Protein AF-A0A9E2BIK2-F1 (afdb_monomer_lite)

Organism: Psychracetigena formicireducens (NCBI:txid2986056)

pLDDT: mean 80.35, std 14.73, range [47.66, 96.56]

Sequence (118 aa):
MAIIAAGIAVFVYSKETGVPASDEVKRNPLVTLVYNKFYIDEIYNIVIVKPLLIIGDVLSLIIEALFIDLIVNLTGIFTKASGEIARKAQVGSIGVYMFAMVIGMILFLVLNLHTLIF

Radius of gyration: 40.89 Å; chains: 1; bounding box: 64×39×102 Å

Structure (mmCIF, N/CA/C/O backbone):
data_AF-A0A9E2BIK2-F1
#
_entry.id   AF-A0A9E2BIK2-F1
#
loop_
_atom_site.group_PDB
_atom_site.id
_atom_site.type_symbol
_atom_site.label_atom_id
_atom_site.label_alt_id
_atom_site.label_comp_id
_atom_site.label_asym_id
_atom_site.label_entity_id
_atom_site.label_seq_id
_atom_site.pdbx_PDB_ins_code
_atom_site.Cartn_x
_atom_site.Cartn_y
_atom_site.Cartn_z
_atom_site.occupancy
_atom_site.B_iso_or_equiv
_atom_site.auth_seq_id
_atom_site.auth_comp_id
_atom_site.auth_asym_id
_atom_site.auth_atom_id
_atom_site.pdbx_PDB_model_num
ATOM 1 N N . MET A 1 1 ? -39.441 18.350 55.902 1.00 52.91 1 MET A N 1
ATOM 2 C CA . MET A 1 1 ? -39.191 17.263 54.927 1.00 52.91 1 MET A CA 1
ATOM 3 C C . MET A 1 1 ? -37.749 16.757 55.010 1.00 52.91 1 MET A C 1
ATOM 5 O O . MET A 1 1 ? -37.566 15.635 55.453 1.00 52.91 1 MET A O 1
ATOM 9 N N . ALA A 1 2 ? -36.729 17.576 54.719 1.00 63.50 2 ALA A N 1
ATOM 10 C CA . ALA A 1 2 ? -35.317 17.153 54.786 1.00 63.50 2 ALA A CA 1
ATOM 11 C C . ALA A 1 2 ? -34.837 16.735 56.193 1.00 63.50 2 ALA A C 1
ATOM 13 O O . ALA A 1 2 ? -34.142 15.738 56.338 1.00 63.50 2 ALA A O 1
ATOM 14 N N . ILE A 1 3 ? -35.270 17.446 57.240 1.00 75.00 3 ILE A N 1
ATOM 15 C CA . ILE A 1 3 ? -34.885 17.142 58.634 1.00 75.00 3 ILE A CA 1
ATOM 16 C C . ILE A 1 3 ? -35.485 15.805 59.101 1.00 75.00 3 ILE A C 1
ATOM 18 O O . ILE A 1 3 ? -34.843 15.042 59.814 1.00 75.00 3 ILE A O 1
ATOM 22 N N . ILE A 1 4 ? -36.700 15.488 58.641 1.00 76.00 4 ILE A N 1
ATOM 23 C CA . ILE A 1 4 ? -37.383 14.224 58.948 1.00 76.00 4 ILE A CA 1
ATOM 24 C C . ILE A 1 4 ? -36.673 13.065 58.237 1.00 76.00 4 ILE A C 1
ATOM 26 O O . ILE A 1 4 ? -36.412 12.039 58.854 1.00 76.00 4 ILE A O 1
ATOM 30 N N . ALA A 1 5 ? -36.287 13.254 56.971 1.00 68.44 5 ALA A N 1
ATOM 31 C CA . ALA A 1 5 ? -35.511 12.268 56.220 1.00 68.44 5 ALA A CA 1
ATOM 32 C C . ALA A 1 5 ? -34.135 12.003 56.859 1.00 68.44 5 ALA A C 1
ATOM 34 O O . ALA A 1 5 ? -33.733 10.850 56.986 1.00 68.44 5 ALA A O 1
ATOM 35 N N . ALA A 1 6 ? -33.453 13.053 57.329 1.00 73.62 6 ALA A N 1
ATOM 36 C CA . ALA A 1 6 ? -32.183 12.927 58.041 1.00 73.62 6 ALA A CA 1
ATOM 37 C C . ALA A 1 6 ? -32.339 12.189 59.384 1.00 73.62 6 ALA A C 1
ATOM 39 O O . ALA A 1 6 ? -31.535 11.315 59.700 1.00 73.62 6 ALA A O 1
ATOM 40 N N . GLY A 1 7 ? -33.400 12.479 60.145 1.00 78.12 7 GLY A N 1
ATOM 41 C CA . GLY A 1 7 ? -33.688 11.789 61.407 1.00 78.12 7 GLY A CA 1
ATOM 42 C C . GLY A 1 7 ? -33.985 10.298 61.222 1.00 78.12 7 GLY A C 1
ATOM 43 O O . GLY A 1 7 ? -33.478 9.467 61.974 1.00 78.12 7 GLY A O 1
ATOM 44 N N . ILE A 1 8 ? -34.750 9.946 60.185 1.00 73.25 8 ILE A N 1
ATOM 45 C CA . ILE A 1 8 ? -35.042 8.547 59.838 1.00 73.25 8 ILE A CA 1
ATOM 46 C C . ILE A 1 8 ? -33.765 7.827 59.391 1.00 73.25 8 ILE A C 1
ATOM 48 O O . ILE A 1 8 ? -33.518 6.709 59.838 1.00 73.25 8 ILE A O 1
ATOM 52 N N . ALA A 1 9 ? -32.924 8.470 58.575 1.00 66.00 9 ALA A N 1
ATOM 53 C CA . ALA A 1 9 ? -31.661 7.891 58.123 1.00 66.00 9 ALA A CA 1
ATOM 54 C C . ALA A 1 9 ? -30.735 7.557 59.301 1.00 66.00 9 ALA A C 1
ATOM 56 O O . ALA A 1 9 ? -30.238 6.439 59.376 1.00 66.00 9 ALA A O 1
ATOM 57 N N . VAL A 1 10 ? -30.568 8.475 60.259 1.00 71.62 10 VAL A N 1
ATOM 58 C CA . VAL A 1 10 ? -29.719 8.252 61.443 1.00 71.62 10 VAL A CA 1
ATOM 59 C C . VAL A 1 10 ? -30.272 7.137 62.335 1.00 71.62 10 VAL A C 1
ATOM 61 O O . VAL A 1 10 ? -29.504 6.315 62.828 1.00 71.62 10 VAL A O 1
ATOM 64 N N . PHE A 1 11 ? -31.594 7.053 62.517 1.00 72.94 11 PHE A N 1
ATOM 65 C CA . PHE A 1 11 ? -32.198 6.003 63.343 1.00 72.94 11 PHE A CA 1
ATOM 66 C C . PHE A 1 11 ? -32.058 4.607 62.718 1.00 72.94 11 PHE A C 1
ATOM 68 O O . PHE A 1 11 ? -31.771 3.638 63.421 1.00 72.94 11 PHE A O 1
ATOM 75 N N . VAL A 1 12 ? -32.219 4.508 61.395 1.00 68.44 12 VAL A N 1
ATOM 76 C CA . VAL A 1 12 ? -32.045 3.259 60.637 1.00 68.44 12 VAL A CA 1
ATOM 77 C C . VAL A 1 12 ? -30.577 2.822 60.648 1.00 68.44 12 VAL A C 1
ATOM 79 O O . VAL A 1 12 ? -30.288 1.669 60.958 1.00 68.44 12 VAL A O 1
ATOM 82 N N . TYR A 1 13 ? -29.645 3.753 60.422 1.00 62.81 13 TYR A N 1
ATOM 83 C CA . TYR A 1 13 ? -28.205 3.465 60.412 1.00 62.81 13 TYR A CA 1
ATOM 84 C C . TYR A 1 13 ? -27.624 3.166 61.802 1.00 62.81 13 TYR A C 1
ATOM 86 O O . TYR A 1 13 ? -26.601 2.504 61.916 1.00 62.81 13 TYR A O 1
ATOM 94 N N . SER A 1 14 ? -28.257 3.655 62.874 1.00 64.56 14 SER A N 1
ATOM 95 C CA . SER A 1 14 ? -27.817 3.385 64.247 1.00 64.56 14 SER A CA 1
ATOM 96 C C . SER A 1 14 ? -28.302 2.032 64.778 1.00 64.56 14 SER A C 1
ATOM 98 O O . SER A 1 14 ? -27.755 1.555 65.772 1.00 64.56 14 SER A O 1
ATOM 100 N N . LYS A 1 15 ? -29.336 1.433 64.168 1.00 57.31 15 LYS A N 1
ATOM 101 C CA . LYS A 1 15 ? -29.881 0.124 64.562 1.00 57.31 15 LYS A CA 1
ATOM 102 C C . LYS A 1 15 ? -29.313 -1.037 63.755 1.00 57.31 15 LYS A C 1
ATOM 104 O O . LYS A 1 15 ? -29.185 -2.127 64.307 1.00 57.31 15 LYS A O 1
ATOM 109 N N . GLU A 1 16 ? -28.965 -0.818 62.494 1.00 56.88 16 GLU A N 1
ATOM 110 C CA . GLU A 1 16 ? -28.245 -1.811 61.705 1.00 56.88 16 GLU A CA 1
ATOM 111 C C . GLU A 1 16 ? -26.749 -1.527 61.797 1.00 56.88 16 GLU A C 1
ATOM 113 O O . GLU A 1 16 ? -26.237 -0.556 61.246 1.00 56.88 16 GLU A O 1
ATOM 118 N N . THR A 1 17 ? -26.045 -2.370 62.553 1.00 47.66 17 THR A N 1
ATOM 119 C CA . THR A 1 17 ? -24.584 -2.452 62.527 1.00 47.66 17 THR A CA 1
ATOM 120 C C . THR A 1 17 ? -24.149 -2.487 61.068 1.00 47.66 17 THR A C 1
ATOM 122 O O . THR A 1 17 ? -24.595 -3.357 60.329 1.00 47.66 17 THR A O 1
ATOM 125 N N . GLY A 1 18 ? -23.347 -1.494 60.670 1.00 52.78 18 GLY A N 1
ATOM 126 C CA . GLY A 1 18 ? -22.987 -1.157 59.291 1.00 52.78 18 GLY A CA 1
ATOM 127 C C . GLY A 1 18 ? -22.247 -2.255 58.531 1.00 52.78 18 GLY A C 1
ATOM 128 O O . GLY A 1 18 ? -21.086 -2.096 58.169 1.00 52.78 18 GLY A O 1
ATOM 129 N N . VAL A 1 19 ? -22.941 -3.350 58.259 1.00 54.94 19 VAL A N 1
ATOM 130 C CA . VAL A 1 19 ? -22.577 -4.361 57.287 1.00 54.94 19 VAL A CA 1
ATOM 131 C C . VAL A 1 19 ? -23.662 -4.274 56.220 1.00 54.94 19 VAL A C 1
ATOM 133 O O . VAL A 1 19 ? -24.808 -4.629 56.503 1.00 54.94 19 VAL A O 1
ATOM 136 N N . PRO A 1 20 ? -23.369 -3.754 55.014 1.00 54.66 20 PRO A N 1
ATOM 137 C CA . PRO A 1 20 ? -24.311 -3.877 53.914 1.00 54.66 20 PRO A CA 1
ATOM 138 C C . PRO A 1 20 ? -24.650 -5.362 53.775 1.00 54.66 20 PRO A C 1
ATOM 140 O O . PRO A 1 20 ? -23.750 -6.194 53.665 1.00 54.66 20 PRO A O 1
ATOM 143 N N . ALA A 1 21 ? -25.938 -5.701 53.867 1.00 54.31 21 ALA A N 1
ATOM 144 C CA . ALA A 1 21 ? -26.393 -7.074 53.709 1.00 54.31 21 ALA A CA 1
ATOM 145 C C . ALA A 1 21 ? -25.776 -7.659 52.430 1.00 54.31 21 ALA A C 1
ATOM 147 O O . ALA A 1 21 ? -25.932 -7.053 51.364 1.00 54.31 21 ALA A O 1
ATOM 148 N N . SER A 1 22 ? -25.072 -8.788 52.594 1.00 54.66 22 SER A N 1
ATOM 149 C CA . SER A 1 22 ? -24.389 -9.566 51.552 1.00 54.66 22 SER A CA 1
ATOM 150 C C . SER A 1 22 ? -25.132 -9.519 50.213 1.00 54.66 22 SER A C 1
ATOM 152 O O . SER A 1 22 ? -26.361 -9.646 50.170 1.00 54.66 22 SER A O 1
ATOM 154 N N . ASP A 1 23 ? -24.371 -9.379 49.126 1.00 53.88 23 ASP A N 1
ATOM 155 C CA . ASP A 1 23 ? -24.837 -9.315 47.733 1.00 53.88 23 ASP A CA 1
ATOM 156 C C . ASP A 1 23 ? -25.643 -10.556 47.280 1.00 53.88 23 ASP A C 1
ATOM 158 O O . ASP A 1 23 ? -26.188 -10.586 46.179 1.00 53.88 23 ASP A O 1
ATOM 162 N N . GLU A 1 24 ? -25.773 -11.569 48.139 1.00 53.59 24 GLU A N 1
ATOM 163 C CA . GLU A 1 24 ? -26.486 -12.826 47.894 1.00 53.59 24 GLU A CA 1
ATOM 164 C C . GLU A 1 24 ? -27.977 -12.809 48.283 1.00 53.59 24 GLU A C 1
ATOM 166 O O . GLU A 1 24 ? -28.709 -13.766 48.007 1.00 53.59 24 GLU A O 1
ATOM 171 N N . VAL A 1 25 ? -28.484 -11.740 48.906 1.00 56.75 25 VAL A N 1
ATOM 172 C CA . VAL A 1 25 ? -29.922 -11.647 49.198 1.00 56.75 25 VAL A CA 1
ATOM 173 C C . VAL A 1 25 ? -30.670 -11.354 47.898 1.00 56.75 25 VAL A C 1
ATOM 175 O O . VAL A 1 25 ? -30.457 -10.311 47.285 1.00 56.75 25 VAL A O 1
ATOM 178 N N . LYS A 1 26 ? -31.580 -12.249 47.481 1.00 53.56 26 LYS A N 1
ATOM 179 C CA . LYS A 1 26 ? -32.516 -12.025 46.361 1.00 53.56 26 LYS A CA 1
ATOM 180 C C . LYS A 1 26 ? -33.302 -10.729 46.587 1.00 53.56 26 LYS A C 1
ATOM 182 O O . LYS A 1 26 ? -34.337 -10.720 47.252 1.00 53.56 26 LYS A O 1
ATOM 187 N N . ARG A 1 27 ? -32.793 -9.623 46.048 1.00 56.12 27 ARG A N 1
ATOM 188 C CA . ARG A 1 27 ? -33.435 -8.311 46.100 1.00 56.12 27 ARG A CA 1
ATOM 189 C C . ARG A 1 27 ? -34.531 -8.236 45.040 1.00 56.12 27 ARG A C 1
ATOM 191 O O . ARG A 1 27 ? -34.438 -8.837 43.971 1.00 56.12 27 ARG A O 1
ATOM 198 N N . ASN A 1 28 ? -35.587 -7.496 45.370 1.00 56.62 28 ASN A N 1
ATOM 199 C CA . ASN A 1 28 ? -36.711 -7.209 44.480 1.00 56.62 28 ASN A CA 1
ATOM 200 C C . ASN A 1 28 ? -36.173 -6.668 43.131 1.00 56.62 28 ASN A C 1
ATOM 202 O O . ASN A 1 28 ? -35.242 -5.858 43.171 1.00 56.62 28 ASN A O 1
ATOM 206 N N . PRO A 1 29 ? -36.731 -7.027 41.954 1.00 60.94 29 PRO A N 1
ATOM 207 C CA . PRO A 1 29 ? -36.159 -6.659 40.649 1.00 60.94 29 PRO A CA 1
ATOM 208 C C . PRO A 1 29 ? -35.954 -5.148 40.484 1.00 60.94 29 PRO A C 1
ATOM 210 O O . PRO A 1 29 ? -35.013 -4.702 39.837 1.00 60.94 29 PRO A O 1
ATOM 213 N N . LEU A 1 30 ? -36.813 -4.360 41.138 1.00 57.41 30 LEU A N 1
ATOM 214 C CA . LEU A 1 30 ? -36.762 -2.899 41.174 1.00 57.41 30 LEU A CA 1
ATOM 215 C C . LEU A 1 30 ? -35.538 -2.354 41.929 1.00 57.41 30 LEU A C 1
ATOM 217 O O . LEU A 1 30 ? -34.989 -1.328 41.541 1.00 57.41 30 LEU A O 1
ATOM 221 N N . VAL A 1 31 ? -35.087 -3.039 42.984 1.00 58.69 31 VAL A N 1
ATOM 222 C CA . VAL A 1 31 ? -33.902 -2.646 43.766 1.00 58.69 31 VAL A CA 1
ATOM 223 C C . VAL A 1 31 ? -32.628 -3.007 43.004 1.00 58.69 31 VAL A C 1
ATOM 225 O O . VAL A 1 31 ? -31.702 -2.205 42.970 1.00 58.69 31 VAL A O 1
ATOM 228 N N . THR A 1 32 ? -32.604 -4.152 42.316 1.00 60.31 32 THR A N 1
ATOM 229 C CA . THR A 1 32 ? -31.498 -4.542 41.425 1.00 60.31 32 THR A CA 1
ATOM 230 C C . THR A 1 32 ? -31.354 -3.590 40.233 1.00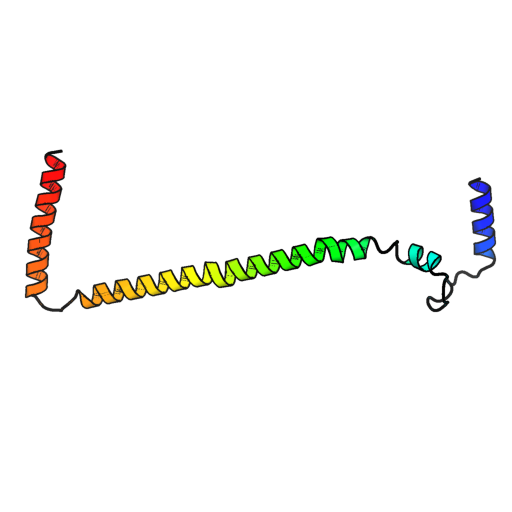 60.31 32 THR A C 1
ATOM 232 O O . THR A 1 32 ? -30.237 -3.293 39.825 1.00 60.31 32 THR A O 1
ATOM 235 N N . LEU A 1 33 ? -32.461 -3.047 39.712 1.00 60.50 33 LEU A N 1
ATOM 236 C CA . LEU A 1 33 ? -32.445 -2.069 38.616 1.00 60.50 33 LEU A CA 1
ATOM 237 C C . LEU A 1 33 ? -31.757 -0.751 39.009 1.00 60.50 33 LEU A C 1
ATOM 239 O O . LEU A 1 33 ? -30.955 -0.213 38.248 1.00 60.50 33 LEU A O 1
ATOM 243 N N . VAL A 1 34 ? -32.058 -0.248 40.211 1.00 61.34 34 VAL A N 1
ATOM 244 C CA . VAL A 1 34 ? -31.421 0.954 40.773 1.00 61.34 34 VAL A CA 1
ATOM 245 C C . VAL A 1 34 ? -29.965 0.665 41.149 1.00 61.34 34 VAL A C 1
ATOM 247 O O . VAL A 1 34 ? -29.099 1.510 40.933 1.00 61.34 34 VAL A O 1
ATOM 250 N N . TYR A 1 35 ? -29.687 -0.540 41.659 1.00 57.09 35 TYR A N 1
ATOM 251 C CA . TYR A 1 35 ? -28.344 -0.983 42.042 1.00 57.09 35 TYR A CA 1
ATOM 252 C C . TYR A 1 35 ? -27.404 -1.114 40.830 1.00 57.09 35 TYR A C 1
ATOM 254 O O . TYR A 1 35 ? -26.277 -0.635 40.884 1.00 57.09 35 TYR A O 1
ATOM 262 N N . ASN A 1 36 ? -27.889 -1.638 39.700 1.00 62.00 36 ASN A N 1
ATOM 263 C CA . ASN A 1 36 ? -27.156 -1.696 38.426 1.00 62.00 36 ASN A CA 1
ATOM 264 C C . ASN A 1 36 ? -27.309 -0.424 37.575 1.00 62.00 36 ASN A C 1
ATOM 266 O O . ASN A 1 36 ? -27.205 -0.468 36.349 1.00 62.00 36 ASN A O 1
ATOM 270 N N . LYS A 1 37 ? -27.563 0.730 38.212 1.00 60.47 37 LYS A N 1
ATOM 271 C CA . LYS A 1 37 ? -27.523 2.051 37.563 1.00 60.47 37 LYS A CA 1
ATOM 272 C C . LYS A 1 37 ? -28.388 2.135 36.286 1.00 60.47 37 LYS A C 1
ATOM 274 O O . LYS A 1 37 ? -28.019 2.782 35.309 1.00 60.47 37 LYS A O 1
ATOM 279 N N . PHE A 1 38 ? -29.545 1.466 36.296 1.00 62.84 38 PHE A N 1
ATOM 280 C CA . PHE A 1 38 ? -30.496 1.372 35.180 1.00 62.84 38 PHE A CA 1
ATOM 281 C C . PHE A 1 38 ? -29.952 0.765 33.871 1.00 62.84 38 PHE A C 1
ATOM 283 O O . PHE A 1 38 ? -30.607 0.910 32.841 1.00 62.84 38 PHE A O 1
ATOM 290 N N . TYR A 1 39 ? -28.805 0.069 33.877 1.00 64.88 39 TYR A N 1
ATOM 291 C CA . TYR A 1 39 ? -28.215 -0.567 32.681 1.00 64.88 39 TYR A CA 1
ATOM 292 C C . TYR A 1 39 ? -27.952 0.393 31.498 1.00 64.88 39 TYR A C 1
ATOM 294 O O . TYR A 1 39 ? -27.691 -0.045 30.376 1.00 64.88 39 TYR A O 1
ATOM 302 N N . ILE A 1 40 ? -28.006 1.711 31.724 1.00 70.69 40 ILE A N 1
ATOM 303 C CA . ILE A 1 40 ? -27.871 2.729 30.670 1.00 70.69 40 ILE A CA 1
ATOM 304 C C . ILE A 1 40 ? -26.482 2.652 30.029 1.00 70.69 40 ILE A C 1
ATOM 306 O O . ILE A 1 40 ? -26.357 2.720 28.805 1.00 70.69 40 ILE A O 1
ATOM 310 N N . ASP A 1 41 ? -25.457 2.436 30.852 1.00 72.00 41 ASP A N 1
ATOM 311 C CA . ASP A 1 41 ? -24.071 2.330 30.400 1.00 72.00 41 ASP A CA 1
ATOM 312 C C . ASP A 1 41 ? -23.864 1.094 29.501 1.00 72.00 41 ASP A C 1
ATOM 314 O O . ASP A 1 41 ? -23.192 1.178 28.474 1.00 72.00 41 ASP A O 1
ATOM 318 N N . GLU A 1 42 ? -24.499 -0.043 29.807 1.00 75.81 42 GLU A N 1
ATOM 319 C CA . GLU A 1 42 ? -24.403 -1.268 28.996 1.00 75.81 42 GLU A CA 1
ATOM 320 C C . GLU A 1 42 ? -25.171 -1.167 27.678 1.00 75.81 42 GLU A C 1
ATOM 322 O O . GLU A 1 42 ? -24.667 -1.612 26.643 1.00 75.81 42 GLU A O 1
ATOM 327 N N . ILE A 1 43 ? -26.344 -0.528 27.676 1.00 80.00 43 ILE A N 1
ATOM 328 C CA . ILE A 1 43 ? -27.097 -0.271 26.442 1.00 80.00 43 ILE A CA 1
ATOM 329 C C . ILE A 1 43 ? -26.289 0.640 25.514 1.00 80.00 43 ILE A C 1
ATOM 331 O O . ILE A 1 43 ? -26.168 0.338 24.328 1.00 80.00 43 ILE A O 1
ATOM 335 N N . TYR A 1 44 ? -25.678 1.709 26.031 1.00 79.12 44 TYR A N 1
ATOM 336 C CA . TYR A 1 44 ? -24.819 2.585 25.229 1.00 79.12 44 TYR A CA 1
ATOM 337 C C . TYR A 1 44 ? -23.623 1.824 24.644 1.00 79.12 44 TYR A C 1
ATOM 339 O O . TYR A 1 44 ? -23.302 1.952 23.459 1.00 79.12 44 TYR A O 1
ATOM 347 N N . ASN A 1 45 ? -22.998 0.967 25.452 1.00 81.12 45 ASN A N 1
ATOM 348 C CA . ASN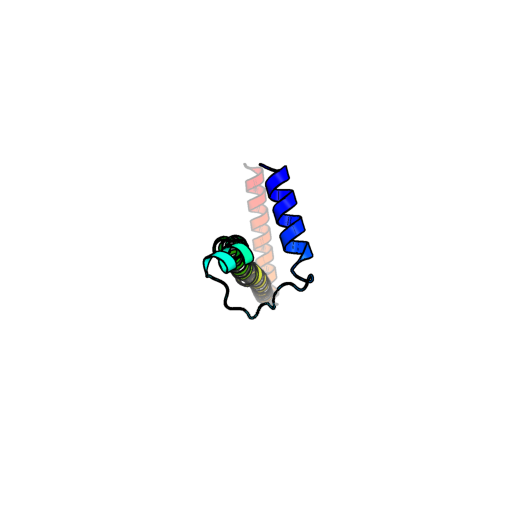 A 1 45 ? -21.851 0.179 25.020 1.00 81.12 45 ASN A CA 1
ATOM 349 C C . ASN A 1 45 ? -22.225 -0.825 23.908 1.00 81.12 45 ASN A C 1
ATOM 351 O O . ASN A 1 45 ? -21.467 -1.035 22.963 1.00 81.12 45 ASN A O 1
ATOM 355 N N . ILE A 1 46 ? -23.417 -1.423 23.978 1.00 85.44 46 ILE A N 1
ATOM 356 C CA . ILE A 1 46 ? -23.889 -2.400 22.987 1.00 85.44 46 ILE A CA 1
ATOM 357 C C . ILE A 1 46 ? -24.423 -1.729 21.719 1.00 85.44 46 ILE A C 1
ATOM 359 O O . ILE A 1 46 ? -24.174 -2.228 20.626 1.00 85.44 46 ILE A O 1
ATOM 363 N N . VAL A 1 47 ? -25.164 -0.629 21.850 1.00 86.75 47 VAL A N 1
ATOM 364 C CA . VAL A 1 47 ? -25.872 0.004 20.727 1.00 86.75 47 VAL A CA 1
ATOM 365 C C . VAL A 1 47 ? -24.988 0.996 19.978 1.00 86.75 47 VAL A C 1
ATOM 367 O O . VAL A 1 47 ? -25.134 1.137 18.768 1.00 86.75 47 VAL A O 1
ATOM 370 N N . ILE A 1 48 ? -24.072 1.678 20.667 1.00 87.44 48 ILE A N 1
ATOM 371 C CA . ILE A 1 48 ? -23.242 2.729 20.066 1.00 87.44 48 ILE A CA 1
ATOM 372 C C . ILE A 1 48 ? -21.795 2.268 19.926 1.00 87.44 48 ILE A C 1
ATOM 374 O O . ILE A 1 48 ? -21.258 2.287 18.824 1.00 87.44 48 ILE A O 1
ATOM 378 N N . VAL A 1 49 ? -21.160 1.826 21.014 1.00 88.00 49 VAL A N 1
ATOM 379 C CA . VAL A 1 49 ? -19.706 1.580 21.025 1.00 88.00 49 VAL A CA 1
ATOM 380 C C . VAL A 1 49 ? -19.329 0.342 20.211 1.00 88.00 49 VAL A C 1
ATOM 382 O O . VAL A 1 49 ? -18.483 0.429 19.323 1.00 88.00 49 VAL A O 1
ATOM 385 N N . LYS A 1 50 ? -19.970 -0.807 20.464 1.00 89.19 50 LYS A N 1
ATOM 386 C CA . LYS A 1 50 ? -19.664 -2.057 19.748 1.00 89.19 50 LYS A CA 1
ATOM 387 C C . LYS A 1 50 ? -19.829 -1.942 18.225 1.00 89.19 50 LYS A C 1
ATOM 389 O O . LYS A 1 50 ? -18.911 -2.361 17.524 1.00 89.19 50 LYS A O 1
ATOM 394 N N . PRO A 1 51 ? -20.922 -1.374 17.679 1.00 89.44 51 PRO A N 1
ATOM 395 C CA . PRO A 1 51 ? -21.070 -1.236 16.233 1.00 89.44 51 PRO A CA 1
ATOM 396 C C . PRO A 1 51 ? -20.026 -0.302 15.628 1.00 89.44 51 PRO A C 1
ATOM 398 O O . PRO A 1 51 ? -19.506 -0.593 14.555 1.00 89.44 51 PRO A O 1
ATOM 401 N N . LEU A 1 52 ? -19.680 0.787 16.322 1.00 91.19 52 LEU A N 1
ATOM 402 C CA . LEU A 1 52 ? -18.676 1.734 15.843 1.00 91.19 52 LEU A CA 1
ATOM 403 C C . LEU A 1 52 ? -17.288 1.090 15.745 1.00 91.19 52 LEU A C 1
ATOM 405 O O . LEU A 1 52 ? -16.589 1.302 14.758 1.00 91.19 52 LEU A O 1
ATOM 409 N N . LEU A 1 53 ? -16.921 0.274 16.738 1.00 91.81 53 LEU A N 1
ATOM 410 C CA . LEU A 1 53 ? -15.666 -0.480 16.734 1.00 91.81 53 LEU A CA 1
ATOM 411 C C . LEU A 1 53 ? -15.623 -1.486 15.584 1.00 91.81 53 LEU A C 1
ATOM 413 O O . LEU A 1 53 ? -14.662 -1.495 14.828 1.00 91.81 53 LEU A O 1
ATOM 417 N N . ILE A 1 54 ? -16.697 -2.255 15.383 1.00 91.88 54 ILE A N 1
ATOM 418 C CA . ILE A 1 54 ? -16.774 -3.227 14.283 1.00 91.88 54 ILE A CA 1
ATOM 419 C C . ILE A 1 54 ? -16.633 -2.530 12.924 1.00 91.88 54 ILE A C 1
ATOM 421 O O . ILE A 1 54 ? -15.914 -3.015 12.056 1.00 91.88 54 ILE A O 1
ATOM 425 N N . ILE A 1 55 ? -17.299 -1.388 12.726 1.00 92.56 55 ILE A N 1
ATOM 426 C CA . ILE A 1 55 ? -17.175 -0.617 11.482 1.00 92.56 55 ILE A CA 1
ATOM 427 C C . ILE A 1 55 ? -15.736 -0.129 11.297 1.00 92.56 55 ILE A C 1
ATOM 429 O O . ILE A 1 55 ? -15.208 -0.233 10.192 1.00 92.56 55 ILE A O 1
ATOM 433 N N . GLY A 1 56 ? -15.103 0.373 12.361 1.00 91.12 56 GLY A N 1
ATOM 434 C CA . GLY A 1 56 ? -13.708 0.809 12.337 1.00 91.12 56 GLY A CA 1
ATOM 435 C C . GLY A 1 56 ? -12.750 -0.318 11.956 1.00 91.12 56 GLY A C 1
ATOM 436 O O . GLY A 1 56 ? -11.945 -0.148 11.042 1.00 91.12 56 GLY A O 1
ATOM 437 N N . ASP A 1 57 ? -12.900 -1.481 12.584 1.00 91.31 57 ASP A N 1
ATOM 438 C CA . ASP A 1 57 ? -12.069 -2.660 12.332 1.00 91.31 57 ASP A CA 1
ATOM 439 C C . ASP A 1 57 ? -12.241 -3.172 10.896 1.00 91.31 57 ASP A C 1
ATOM 441 O O . ASP A 1 57 ? -11.263 -3.485 10.218 1.00 91.31 57 ASP A O 1
ATOM 445 N N . VAL A 1 58 ? -13.477 -3.207 10.386 1.00 91.19 58 VAL A N 1
ATOM 446 C CA . VAL A 1 58 ? -13.757 -3.611 8.999 1.00 91.19 58 VAL A CA 1
ATOM 447 C C . VAL A 1 58 ? -13.151 -2.623 8.002 1.00 91.19 58 VAL A C 1
ATOM 449 O O . VAL A 1 58 ? -12.562 -3.045 7.007 1.00 91.19 58 VAL A O 1
ATOM 452 N N . LEU A 1 59 ? -13.269 -1.315 8.252 1.00 90.75 59 LEU A N 1
ATOM 453 C CA . LEU A 1 59 ? -12.689 -0.299 7.374 1.00 90.75 59 LEU A CA 1
ATOM 454 C C . LEU A 1 59 ? -11.160 -0.368 7.369 1.00 90.75 59 LEU A C 1
ATOM 456 O O . LEU A 1 59 ? -10.567 -0.311 6.295 1.00 90.75 59 LEU A O 1
ATOM 460 N N . SER A 1 60 ? -10.539 -0.518 8.542 1.00 87.12 60 SER A N 1
ATOM 461 C CA . SER A 1 60 ? -9.089 -0.698 8.679 1.00 87.12 60 SER A CA 1
ATOM 462 C C . SER A 1 60 ? -8.628 -1.933 7.911 1.00 87.12 60 SER A C 1
ATOM 464 O O . SER A 1 60 ? -7.747 -1.820 7.063 1.00 87.12 60 SER A O 1
ATOM 466 N N . LEU A 1 61 ? -9.294 -3.077 8.095 1.00 87.75 61 LEU A N 1
ATOM 467 C CA . LEU A 1 61 ? -8.942 -4.310 7.396 1.00 87.75 61 LEU A CA 1
ATOM 468 C C . LEU A 1 61 ? -9.028 -4.146 5.871 1.00 87.75 61 LEU A C 1
ATOM 470 O O . LEU A 1 61 ? -8.132 -4.575 5.152 1.00 87.75 61 LEU A O 1
ATOM 474 N N . ILE A 1 62 ? -10.089 -3.514 5.360 1.00 88.56 62 ILE A N 1
ATOM 475 C CA . ILE A 1 62 ? -10.255 -3.296 3.917 1.00 88.56 62 ILE A CA 1
ATOM 476 C C . ILE A 1 62 ? -9.198 -2.318 3.395 1.00 88.56 62 ILE A C 1
ATOM 478 O O . ILE A 1 62 ? -8.586 -2.560 2.359 1.00 88.56 62 ILE A O 1
ATOM 482 N N . ILE A 1 63 ? -8.972 -1.201 4.078 1.00 88.19 63 ILE A N 1
ATOM 483 C CA . ILE A 1 63 ? -8.051 -0.174 3.588 1.00 88.19 63 ILE A CA 1
ATOM 484 C C . ILE A 1 63 ? -6.606 -0.677 3.647 1.00 88.19 63 ILE A 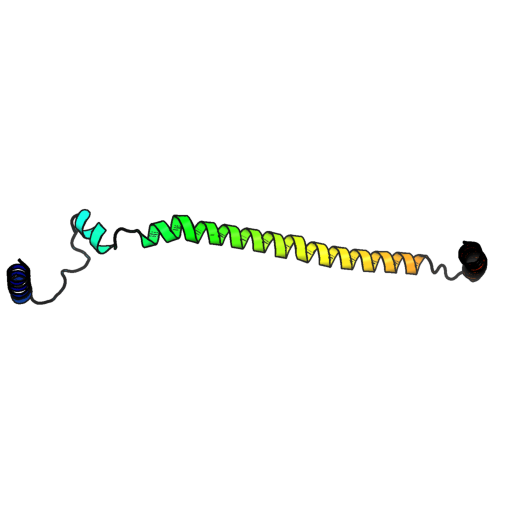C 1
ATOM 486 O O . ILE A 1 63 ? -5.872 -0.571 2.665 1.00 88.19 63 ILE A O 1
ATOM 490 N N . GLU A 1 64 ? -6.193 -1.245 4.771 1.00 83.38 64 GLU A N 1
ATOM 491 C CA . GLU A 1 64 ? -4.815 -1.686 4.965 1.00 83.38 64 GLU A CA 1
ATOM 492 C C . GLU A 1 64 ? -4.523 -2.948 4.153 1.00 83.38 64 GLU A C 1
ATOM 494 O O . GLU A 1 64 ? -3.628 -2.938 3.308 1.00 83.38 64 GLU A O 1
ATOM 499 N N . ALA A 1 65 ? -5.316 -4.008 4.331 1.00 80.06 65 ALA A N 1
ATOM 500 C CA . ALA A 1 65 ? -5.005 -5.299 3.723 1.00 80.06 65 ALA A CA 1
ATOM 501 C C . ALA A 1 65 ? -5.372 -5.379 2.236 1.00 80.06 65 ALA A C 1
ATOM 503 O O . ALA A 1 65 ? -4.789 -6.176 1.507 1.00 80.06 65 ALA A O 1
ATOM 504 N N . LEU A 1 66 ? -6.346 -4.594 1.757 1.00 84.19 66 LEU A N 1
ATOM 505 C CA . LEU A 1 66 ? -6.710 -4.614 0.337 1.00 84.19 66 LEU A CA 1
ATOM 506 C C . LEU A 1 66 ? -6.111 -3.437 -0.418 1.00 84.19 66 LEU A C 1
ATOM 508 O O . LEU A 1 66 ? -5.523 -3.645 -1.470 1.00 84.19 66 LEU A O 1
ATOM 512 N N . PHE A 1 67 ? -6.256 -2.207 0.070 1.00 88.62 67 PHE A N 1
ATOM 513 C CA . PHE A 1 67 ? -5.839 -1.038 -0.708 1.00 88.62 67 PHE A CA 1
ATOM 514 C C . PHE A 1 67 ? -4.321 -0.850 -0.707 1.00 88.62 67 PHE A C 1
ATOM 516 O O . PHE A 1 67 ? -3.722 -0.721 -1.778 1.00 88.62 67 PHE A O 1
ATOM 523 N N . ILE A 1 68 ? -3.692 -0.847 0.470 1.00 88.00 68 ILE A N 1
ATOM 524 C CA . ILE A 1 68 ? -2.250 -0.588 0.581 1.00 88.00 68 ILE A CA 1
ATOM 525 C C . ILE A 1 68 ? -1.458 -1.753 -0.017 1.00 88.00 68 ILE A C 1
ATOM 527 O O . ILE A 1 68 ? -0.629 -1.535 -0.906 1.00 88.00 68 ILE A O 1
ATOM 531 N N . ASP A 1 69 ? -1.759 -2.986 0.391 1.00 89.81 69 ASP A N 1
ATOM 532 C CA . ASP A 1 69 ? -1.050 -4.168 -0.107 1.00 89.81 69 ASP A CA 1
ATOM 533 C C . ASP A 1 69 ? -1.202 -4.350 -1.621 1.00 89.81 69 ASP A C 1
ATOM 535 O O . ASP A 1 69 ? -0.233 -4.699 -2.304 1.00 89.81 69 ASP A O 1
ATOM 539 N N . LEU A 1 70 ? -2.384 -4.078 -2.187 1.00 91.00 70 LEU A N 1
ATOM 540 C CA . LEU A 1 70 ? -2.589 -4.168 -3.632 1.00 91.00 70 LEU A CA 1
ATOM 541 C C . LEU A 1 70 ? -1.762 -3.122 -4.378 1.00 91.00 70 LEU A C 1
ATOM 543 O O . LEU A 1 70 ? -1.092 -3.468 -5.348 1.00 91.00 70 LEU A O 1
ATOM 547 N N . ILE A 1 71 ? -1.774 -1.861 -3.937 1.00 94.44 71 ILE A N 1
ATOM 548 C CA . ILE A 1 71 ? -1.020 -0.789 -4.601 1.00 94.44 71 ILE A CA 1
ATOM 549 C C . ILE A 1 71 ? 0.478 -1.088 -4.568 1.00 94.44 71 ILE A C 1
ATOM 551 O O . ILE A 1 71 ? 1.152 -0.980 -5.597 1.00 94.44 71 ILE A O 1
ATOM 555 N N . VAL A 1 72 ? 1.009 -1.501 -3.418 1.00 93.44 72 VAL A N 1
ATOM 556 C CA . VAL A 1 72 ? 2.436 -1.812 -3.278 1.00 93.44 72 VAL A CA 1
ATOM 557 C C . VAL A 1 72 ? 2.820 -2.992 -4.173 1.00 93.44 72 VAL A C 1
ATOM 559 O O . VAL A 1 72 ? 3.787 -2.896 -4.936 1.00 93.44 72 VAL A O 1
ATOM 562 N N . ASN A 1 73 ? 2.033 -4.072 -4.164 1.00 95.06 73 ASN A N 1
ATOM 563 C CA . ASN A 1 73 ? 2.289 -5.232 -5.018 1.00 95.06 73 ASN A CA 1
ATOM 564 C C . ASN A 1 73 ? 2.187 -4.890 -6.508 1.00 95.06 73 ASN A C 1
ATOM 566 O O . ASN A 1 73 ? 3.066 -5.274 -7.281 1.00 95.06 73 ASN A O 1
ATOM 570 N N . LEU A 1 74 ? 1.173 -4.126 -6.919 1.00 93.69 74 LEU A N 1
ATOM 571 C CA . LEU A 1 74 ? 1.025 -3.674 -8.302 1.00 93.69 74 LEU A CA 1
ATOM 572 C C . LEU A 1 74 ? 2.214 -2.824 -8.745 1.00 93.69 74 LEU A C 1
ATOM 574 O O . LEU A 1 74 ? 2.744 -3.038 -9.832 1.00 93.69 74 LEU A O 1
ATOM 578 N N . THR A 1 75 ? 2.678 -1.909 -7.896 1.00 95.69 75 THR A N 1
ATOM 579 C CA . THR A 1 75 ? 3.834 -1.057 -8.202 1.00 95.69 75 THR A CA 1
ATOM 580 C C . THR A 1 75 ? 5.107 -1.895 -8.349 1.00 95.69 75 THR A C 1
ATOM 582 O O . THR A 1 75 ? 5.893 -1.691 -9.280 1.00 95.69 75 THR A O 1
ATOM 585 N N . GLY A 1 76 ? 5.290 -2.897 -7.485 1.00 94.69 76 GLY A N 1
ATOM 586 C CA . GLY A 1 76 ? 6.396 -3.850 -7.573 1.00 94.69 76 GLY A CA 1
ATOM 587 C C . GLY A 1 76 ? 6.354 -4.699 -8.848 1.00 94.69 76 GLY A C 1
ATOM 588 O O . GLY A 1 76 ? 7.369 -4.833 -9.536 1.00 94.69 76 GLY A O 1
ATOM 589 N N . ILE A 1 77 ? 5.182 -5.238 -9.200 1.00 95.06 77 ILE A N 1
ATOM 590 C CA . ILE A 1 77 ? 4.974 -6.019 -10.428 1.00 95.06 77 ILE A CA 1
ATOM 591 C C . ILE A 1 77 ? 5.214 -5.146 -11.659 1.00 95.06 77 ILE A C 1
ATOM 593 O O . ILE A 1 77 ? 5.939 -5.560 -12.561 1.00 95.06 77 ILE A O 1
ATOM 597 N N . PHE A 1 78 ? 4.667 -3.931 -11.683 1.00 96.25 78 PHE A N 1
ATOM 598 C CA . PHE A 1 78 ? 4.834 -2.988 -12.785 1.00 96.25 78 PHE A CA 1
ATOM 599 C C . PHE A 1 78 ? 6.307 -2.638 -13.009 1.00 96.25 78 PHE A C 1
ATOM 601 O O . PHE A 1 78 ? 6.793 -2.687 -14.138 1.00 96.25 78 PHE A O 1
ATOM 608 N N . THR A 1 79 ? 7.040 -2.359 -11.930 1.00 95.69 79 THR A N 1
ATOM 609 C CA . THR A 1 79 ? 8.474 -2.041 -11.990 1.00 95.69 79 THR A CA 1
ATOM 610 C C . THR A 1 79 ? 9.296 -3.231 -12.486 1.00 95.69 79 THR A C 1
ATOM 612 O O . THR A 1 79 ? 10.196 -3.074 -13.308 1.00 95.69 79 THR A O 1
ATOM 615 N N . LYS A 1 80 ? 8.982 -4.451 -12.031 1.00 95.81 80 LYS A N 1
ATOM 616 C CA . LYS A 1 80 ? 9.644 -5.660 -12.537 1.00 95.81 80 LYS A CA 1
ATOM 617 C C . LYS A 1 80 ? 9.342 -5.881 -14.014 1.00 95.81 80 LYS A C 1
ATOM 619 O O . LYS A 1 80 ? 10.271 -6.075 -14.792 1.00 95.81 80 LYS A O 1
ATOM 624 N N . ALA A 1 81 ? 8.072 -5.816 -14.404 1.00 94.88 81 ALA A N 1
ATOM 625 C CA . ALA A 1 81 ? 7.640 -6.033 -15.778 1.00 94.88 81 ALA A CA 1
ATOM 626 C C . ALA A 1 81 ? 8.270 -5.016 -16.741 1.00 94.88 81 ALA A C 1
ATOM 628 O O . ALA A 1 81 ? 8.778 -5.405 -17.793 1.00 94.88 81 ALA A O 1
ATOM 629 N N . SER A 1 82 ? 8.309 -3.733 -16.370 1.00 95.00 82 SER A N 1
ATOM 630 C CA . SER A 1 82 ? 8.962 -2.698 -17.178 1.00 95.00 82 SER A CA 1
ATOM 631 C C . SER A 1 82 ? 10.465 -2.955 -17.321 1.00 95.00 82 SER A C 1
ATOM 633 O O . SER A 1 82 ? 10.996 -2.884 -18.431 1.00 95.00 82 SER A O 1
ATOM 635 N N . GLY A 1 83 ? 11.138 -3.361 -16.240 1.00 93.69 83 GLY A N 1
ATOM 636 C CA . GLY A 1 83 ? 12.541 -3.774 -16.270 1.00 93.69 83 GLY A CA 1
ATOM 637 C C . GLY A 1 83 ? 12.793 -4.987 -17.171 1.00 93.69 83 GLY A C 1
ATOM 638 O O . GLY A 1 83 ? 13.771 -5.012 -17.918 1.00 93.69 83 GLY A O 1
ATOM 639 N N . GLU A 1 84 ? 11.904 -5.981 -17.167 1.00 94.81 84 GLU A N 1
ATOM 640 C CA . GLU A 1 84 ? 12.021 -7.146 -18.049 1.00 94.81 84 GLU A CA 1
ATOM 641 C C . GLU A 1 84 ? 11.841 -6.794 -19.524 1.00 94.81 84 GLU A C 1
ATOM 643 O O . GLU A 1 84 ? 12.565 -7.321 -20.370 1.00 94.81 84 GLU A O 1
ATOM 648 N N . ILE A 1 85 ? 10.896 -5.907 -19.838 1.00 92.75 85 ILE A N 1
ATOM 649 C CA . ILE A 1 85 ? 10.689 -5.408 -21.199 1.00 92.75 85 ILE A CA 1
ATOM 650 C C . ILE A 1 85 ? 11.933 -4.646 -21.661 1.00 92.75 85 ILE A C 1
ATOM 652 O O . ILE A 1 85 ? 12.458 -4.935 -22.736 1.00 92.75 85 ILE A O 1
ATOM 656 N N . ALA A 1 86 ? 12.453 -3.739 -20.830 1.00 90.62 86 ALA A N 1
ATOM 657 C CA . ALA A 1 86 ? 13.674 -2.996 -21.125 1.00 90.62 86 ALA A CA 1
ATOM 658 C C . ALA A 1 86 ? 14.878 -3.930 -21.334 1.00 90.62 86 ALA A C 1
ATOM 660 O O . ALA A 1 86 ? 15.658 -3.736 -22.264 1.00 90.62 86 ALA A O 1
ATOM 661 N N . ARG A 1 87 ? 14.997 -4.991 -20.525 1.00 90.75 87 ARG A N 1
ATOM 662 C CA . ARG A 1 87 ? 16.028 -6.026 -20.687 1.00 90.75 87 ARG A CA 1
ATOM 663 C C . ARG A 1 87 ? 15.878 -6.774 -22.011 1.00 90.75 87 ARG A C 1
ATOM 665 O O . ARG A 1 87 ? 16.865 -6.972 -22.705 1.00 90.75 87 ARG A O 1
ATOM 672 N N . LYS A 1 88 ? 14.660 -7.178 -22.383 1.00 88.31 88 LYS A N 1
ATOM 673 C CA . LYS A 1 88 ? 14.393 -7.879 -23.653 1.00 88.31 88 LYS A CA 1
ATOM 674 C C . LYS A 1 88 ? 14.638 -6.993 -24.877 1.00 88.31 88 LYS A C 1
ATOM 676 O O . LYS A 1 88 ? 15.042 -7.508 -25.914 1.00 88.31 88 LYS A O 1
ATOM 681 N N . ALA A 1 89 ? 14.426 -5.683 -24.760 1.00 86.69 89 ALA A N 1
ATOM 682 C CA . ALA A 1 89 ? 14.741 -4.726 -25.819 1.00 86.69 89 ALA A CA 1
ATOM 683 C C . ALA A 1 89 ? 16.255 -4.627 -26.102 1.00 86.69 89 ALA A C 1
ATOM 685 O O . ALA A 1 89 ? 16.654 -4.254 -27.204 1.00 86.69 89 ALA A O 1
ATOM 686 N N . GLN A 1 90 ? 17.110 -5.008 -25.148 1.00 87.19 90 GLN A N 1
ATOM 687 C CA . GLN A 1 90 ? 18.557 -5.103 -25.345 1.00 87.19 90 GLN A CA 1
ATOM 688 C C . GLN A 1 90 ? 18.924 -6.443 -26.002 1.00 87.19 90 GLN A C 1
ATOM 690 O O . GLN A 1 90 ? 19.412 -7.369 -25.362 1.00 87.19 90 GLN A O 1
ATOM 695 N N . VAL A 1 91 ? 18.698 -6.543 -27.315 1.00 84.75 91 VAL A N 1
ATOM 696 C CA . VAL A 1 91 ? 18.897 -7.772 -28.116 1.00 84.75 91 VAL A CA 1
ATOM 697 C C . VAL A 1 91 ? 20.390 -8.124 -28.309 1.00 84.75 91 VAL A C 1
ATOM 699 O O . VAL A 1 91 ? 20.721 -9.164 -28.868 1.00 84.75 91 VAL A O 1
ATOM 702 N N . GLY A 1 92 ? 21.320 -7.263 -27.871 1.00 83.69 92 GLY A N 1
ATOM 703 C CA . GLY A 1 92 ? 22.774 -7.481 -27.990 1.00 83.69 92 GLY A CA 1
ATOM 704 C C . GLY A 1 92 ? 23.324 -7.363 -29.419 1.00 83.69 92 GLY A C 1
ATOM 705 O O . GLY A 1 92 ? 24.531 -7.440 -29.629 1.00 83.69 92 GLY A O 1
ATOM 706 N N . SER A 1 93 ? 22.453 -7.136 -30.404 1.00 89.00 93 SER A N 1
ATOM 707 C CA . SER A 1 93 ? 22.814 -6.958 -31.808 1.00 89.00 93 SER A CA 1
ATOM 708 C C . SER A 1 93 ? 23.185 -5.508 -32.106 1.00 89.00 93 SER A C 1
ATOM 710 O 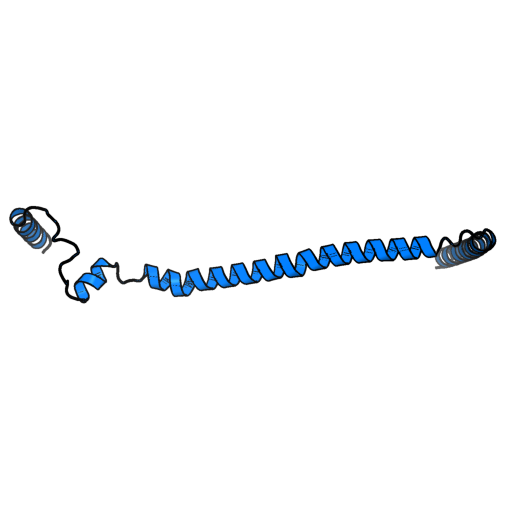O . SER A 1 93 ? 22.365 -4.600 -31.962 1.00 89.00 93 SER A O 1
ATOM 712 N N . ILE A 1 94 ? 24.403 -5.300 -32.607 1.00 89.88 94 ILE A N 1
ATOM 713 C CA . ILE A 1 94 ? 24.905 -3.985 -33.033 1.00 89.88 94 ILE A CA 1
ATOM 714 C C . ILE A 1 94 ? 24.003 -3.373 -34.116 1.00 89.88 94 ILE A C 1
ATOM 716 O O . ILE A 1 94 ? 23.696 -2.184 -34.058 1.00 89.88 94 ILE A O 1
ATOM 720 N N . GLY A 1 95 ? 23.507 -4.188 -35.055 1.00 90.75 95 GLY A N 1
ATOM 721 C CA . GLY A 1 95 ? 22.629 -3.717 -36.129 1.00 90.75 95 GLY A CA 1
ATOM 722 C C . GLY A 1 95 ? 21.307 -3.133 -35.618 1.00 90.75 95 GLY A C 1
ATOM 723 O O . GLY A 1 95 ? 20.852 -2.110 -36.126 1.00 90.75 95 GLY A O 1
ATOM 724 N N . VAL A 1 96 ? 20.727 -3.724 -34.566 1.00 89.06 96 VAL A N 1
ATOM 725 C CA . VAL A 1 96 ? 19.493 -3.217 -33.939 1.00 89.06 96 VAL A CA 1
ATOM 726 C C . VAL A 1 96 ? 19.740 -1.864 -33.266 1.00 89.06 96 VAL A C 1
ATOM 728 O O . VAL A 1 96 ? 18.922 -0.957 -33.407 1.00 89.06 96 VAL A O 1
ATOM 731 N N . TYR A 1 97 ? 20.884 -1.688 -32.598 1.00 90.81 97 TYR A N 1
ATOM 732 C CA . TYR A 1 97 ? 21.240 -0.405 -31.982 1.00 90.81 97 TYR A CA 1
ATOM 733 C C . TYR A 1 97 ? 21.459 0.699 -33.017 1.00 90.81 97 TYR A C 1
ATOM 735 O O . TYR A 1 97 ? 20.955 1.808 -32.845 1.00 90.81 97 TYR A O 1
ATOM 743 N N . MET A 1 98 ? 22.159 0.396 -34.113 1.00 92.75 98 MET A N 1
ATOM 744 C CA . MET A 1 98 ? 22.380 1.359 -35.196 1.00 92.75 98 MET A CA 1
ATOM 745 C C . MET A 1 98 ? 21.059 1.799 -35.835 1.00 92.75 98 MET A C 1
ATOM 747 O O . MET A 1 98 ? 20.838 2.990 -36.043 1.00 92.75 98 MET A O 1
ATOM 751 N N . PHE A 1 99 ? 20.152 0.854 -36.092 1.00 93.06 99 PHE A N 1
ATOM 752 C CA . PHE A 1 99 ? 18.832 1.156 -36.641 1.00 93.06 99 PHE A CA 1
ATOM 753 C C . PHE A 1 99 ? 17.996 2.030 -35.692 1.00 93.06 99 PHE A C 1
ATOM 755 O O . PHE A 1 99 ? 17.414 3.029 -36.118 1.00 93.06 99 PHE A O 1
ATOM 762 N N . ALA A 1 100 ? 17.998 1.713 -34.392 1.00 91.69 100 ALA A N 1
ATOM 763 C CA . ALA A 1 100 ? 17.310 2.503 -33.374 1.00 91.69 100 ALA A CA 1
ATOM 764 C C . ALA A 1 100 ? 17.854 3.941 -33.269 1.00 91.69 100 ALA A C 1
ATOM 766 O O . ALA A 1 100 ? 17.069 4.877 -33.122 1.00 91.69 100 ALA A O 1
ATOM 767 N N . MET A 1 101 ? 19.173 4.141 -33.397 1.00 93.56 101 MET A N 1
ATOM 768 C CA . MET A 1 101 ? 19.775 5.481 -33.392 1.00 93.56 101 MET A CA 1
ATOM 769 C C . MET A 1 101 ? 19.322 6.332 -34.579 1.00 93.56 101 MET A C 1
ATOM 771 O O . MET A 1 101 ? 18.971 7.495 -34.389 1.00 93.56 101 MET A O 1
ATOM 775 N N . VAL A 1 102 ? 19.292 5.767 -35.791 1.00 96.56 102 VAL A N 1
ATOM 776 C CA . VAL A 1 102 ? 18.843 6.500 -36.988 1.00 96.56 102 VAL A CA 1
ATOM 777 C C . VAL A 1 102 ? 17.382 6.926 -36.841 1.00 96.56 102 VAL A C 1
ATOM 779 O O . VAL A 1 102 ? 17.057 8.086 -37.090 1.00 96.56 102 VAL A O 1
ATOM 782 N N . ILE A 1 103 ? 16.513 6.027 -36.366 1.00 96.12 103 ILE A N 1
ATOM 783 C CA . ILE A 1 103 ? 15.111 6.362 -36.074 1.00 96.12 103 ILE A CA 1
ATOM 784 C C . ILE A 1 103 ? 15.027 7.477 -35.029 1.00 96.12 103 ILE A C 1
ATOM 786 O O . ILE A 1 103 ? 14.305 8.448 -35.241 1.00 96.12 103 ILE A O 1
ATOM 790 N N . GLY A 1 104 ? 15.777 7.370 -33.929 1.00 94.62 104 GLY A N 1
ATOM 791 C CA . GLY A 1 104 ? 15.798 8.388 -32.877 1.00 94.62 104 GLY A CA 1
ATOM 792 C C . GLY A 1 104 ? 16.232 9.763 -33.391 1.00 94.62 104 GLY A C 1
ATOM 793 O O . GLY A 1 104 ? 15.637 10.774 -33.027 1.00 94.62 104 GLY A O 1
ATOM 794 N N . MET A 1 105 ? 17.213 9.803 -34.291 1.00 95.75 105 MET A N 1
ATOM 795 C CA . MET A 1 105 ? 17.713 11.036 -34.895 1.00 95.75 105 MET A CA 1
ATOM 796 C C . MET A 1 105 ? 16.685 11.682 -35.836 1.00 95.75 105 MET A C 1
ATOM 798 O O . MET A 1 105 ? 16.471 12.892 -35.772 1.00 95.75 105 MET A O 1
ATOM 802 N N . ILE A 1 106 ? 15.994 10.884 -36.659 1.00 96.38 106 ILE A N 1
ATOM 803 C CA . ILE A 1 106 ? 14.887 11.365 -37.501 1.00 96.38 106 ILE A CA 1
ATOM 804 C C . ILE A 1 106 ? 13.757 11.910 -36.621 1.00 96.38 106 ILE A C 1
ATOM 806 O O . ILE A 1 106 ? 13.260 13.007 -36.868 1.00 96.38 106 ILE A O 1
ATOM 810 N N . LEU A 1 107 ? 13.376 11.178 -35.569 1.00 95.94 107 LEU A N 1
ATOM 811 C CA . LEU A 1 107 ? 12.297 11.574 -34.665 1.00 95.94 107 LEU A CA 1
ATOM 812 C C . LEU A 1 107 ? 12.618 12.890 -33.944 1.00 95.94 107 LEU A C 1
ATOM 814 O O . LEU A 1 107 ? 11.768 13.774 -33.872 1.00 95.94 107 LEU A O 1
ATOM 818 N N . PHE A 1 108 ? 13.853 13.043 -33.461 1.00 95.25 108 PHE A N 1
ATOM 819 C CA . PHE A 1 108 ? 14.329 14.274 -32.834 1.00 95.25 108 PHE A CA 1
ATOM 820 C C . PHE A 1 108 ? 14.238 15.472 -33.786 1.00 95.25 108 PHE A C 1
ATOM 822 O O . PHE A 1 108 ? 13.717 16.518 -33.404 1.00 95.25 108 PHE A O 1
ATOM 829 N N . LEU A 1 109 ? 14.684 15.310 -35.036 1.00 94.50 109 LEU A N 1
ATOM 830 C CA . LEU A 1 109 ? 14.597 16.359 -36.054 1.00 94.50 109 LEU A CA 1
ATOM 831 C C . LEU A 1 109 ? 13.146 16.738 -36.368 1.00 94.50 109 LEU A C 1
ATOM 833 O O . LEU A 1 109 ? 12.838 17.922 -36.454 1.00 94.50 109 LEU A O 1
ATOM 837 N N . VAL A 1 110 ? 12.250 15.757 -36.498 1.00 95.62 110 VAL A N 1
ATOM 838 C CA . VAL A 1 110 ? 10.824 16.002 -36.772 1.00 95.62 110 VAL A CA 1
ATOM 839 C C . VAL A 1 110 ? 10.152 16.736 -35.612 1.00 95.62 110 VAL A C 1
ATOM 841 O O . VAL A 1 110 ? 9.443 17.714 -35.842 1.00 95.62 110 VAL A O 1
ATOM 844 N N . LEU A 1 111 ? 10.391 16.306 -34.368 1.00 94.00 111 LEU A N 1
ATOM 845 C CA . LEU A 1 111 ? 9.842 16.968 -33.181 1.00 94.00 111 LEU A CA 1
ATOM 846 C C . LEU A 1 111 ? 10.368 18.402 -33.038 1.00 94.00 111 LEU A C 1
ATOM 848 O O . LEU A 1 111 ? 9.605 19.310 -32.704 1.00 94.00 111 LEU A O 1
ATOM 852 N N . ASN A 1 112 ? 11.656 18.618 -33.318 1.00 93.00 112 ASN A N 1
ATOM 853 C CA . ASN A 1 112 ? 12.263 19.943 -33.269 1.00 93.00 112 ASN A CA 1
ATOM 854 C C . ASN A 1 112 ? 11.712 20.860 -34.368 1.00 93.00 112 ASN A C 1
ATOM 856 O 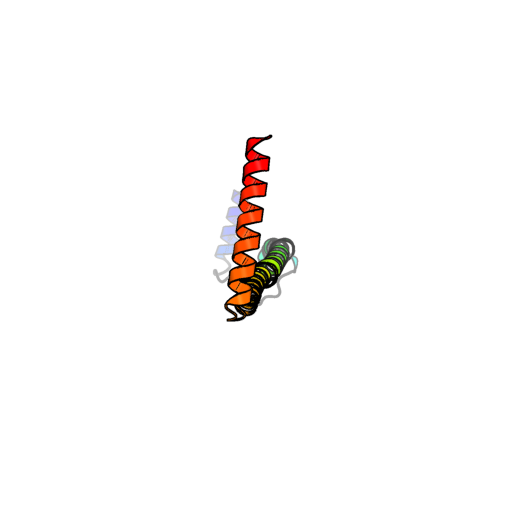O . ASN A 1 112 ? 11.326 21.985 -34.078 1.00 93.00 112 ASN A O 1
ATOM 860 N N . LEU A 1 113 ? 11.593 20.356 -35.598 1.00 91.38 113 LEU A N 1
ATOM 861 C CA . LEU A 1 113 ? 11.025 21.098 -36.718 1.00 91.38 113 LEU A CA 1
ATOM 862 C C . LEU A 1 113 ? 9.559 21.472 -36.465 1.00 91.38 113 LEU A C 1
ATOM 864 O O . LEU A 1 113 ? 9.174 22.609 -36.706 1.00 91.38 113 LEU A O 1
ATOM 868 N N . HIS A 1 114 ? 8.754 20.549 -35.929 1.00 89.06 114 HIS A N 1
ATOM 869 C CA . HIS A 1 114 ? 7.373 20.839 -35.538 1.00 89.06 114 HIS A CA 1
ATOM 870 C C . HIS A 1 114 ? 7.308 21.944 -34.473 1.00 89.06 114 HIS A C 1
ATOM 872 O O . HIS A 1 114 ? 6.558 22.897 -34.629 1.00 89.06 114 HIS A O 1
ATOM 878 N N . THR A 1 115 ? 8.132 21.856 -33.426 1.00 89.50 115 THR A N 1
ATOM 879 C CA . THR A 1 115 ? 8.198 22.868 -32.350 1.00 89.50 115 THR A CA 1
ATOM 880 C C . THR A 1 115 ? 8.716 24.230 -32.833 1.00 89.50 115 THR A C 1
ATOM 882 O O . THR A 1 115 ? 8.519 25.233 -32.163 1.00 89.50 115 THR A O 1
ATOM 885 N N . LEU A 1 116 ? 9.421 24.279 -33.965 1.00 83.69 116 LEU A N 1
ATOM 886 C CA . LEU A 1 116 ? 9.982 25.513 -34.522 1.00 83.69 116 LEU A CA 1
ATOM 887 C C . LEU A 1 116 ? 9.044 26.192 -35.537 1.00 83.69 116 LEU A C 1
ATOM 889 O O . LEU A 1 116 ? 9.207 27.376 -35.820 1.00 83.69 116 LEU A O 1
ATOM 893 N N . ILE A 1 117 ? 8.090 25.443 -36.102 1.00 83.12 117 ILE A N 1
ATOM 894 C CA . ILE A 1 117 ? 7.112 25.915 -37.098 1.00 83.12 117 ILE A CA 1
ATOM 895 C C . ILE A 1 117 ? 5.803 26.398 -36.446 1.00 83.12 117 ILE A C 1
ATOM 897 O O . ILE A 1 117 ? 5.142 27.268 -37.015 1.00 83.12 117 ILE A O 1
ATOM 901 N N . PHE A 1 118 ? 5.431 25.847 -35.288 1.00 72.38 118 PHE A N 1
AT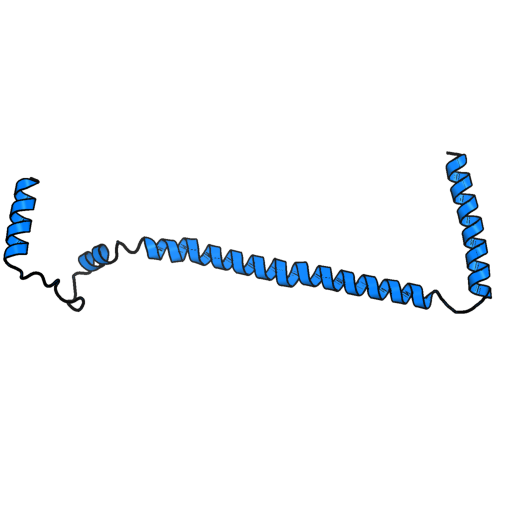OM 902 C CA . PHE A 1 118 ? 4.234 26.202 -34.514 1.00 72.38 118 PHE A CA 1
ATOM 903 C C . PHE A 1 118 ? 4.614 26.874 -33.196 1.00 72.38 118 PHE A C 1
ATOM 905 O O . PHE A 1 118 ? 3.902 27.826 -32.806 1.00 72.38 118 PHE A O 1
#

Foldseek 3Di:
DVVVVVVVVCVVPVPDPPDDPDPPPPDDVVVVCVVCVNCPVVCCCVVPVVVVVVVVVVVCCCCVVPVVVVVVVVVVVVVVVVVVVVVVLPVVDPVSVVVVVVVVVVVVVVVVVVVVVD

Secondary structure (DSSP, 8-state):
-HHHHHHHHHHHHHHS-S----TTS---HHHHHHHTGGGHHHHHIIIIIHHHHHHHHHHHHIIIIIIIHHHHHHHHHHHHHHHHHHHHH----HHHHHHHHHHHHHHHHHHHHHHHH-